Protein AF-A0ABD3AXU7-F1 (afdb_monomer_lite)

Structure (mmCIF, N/CA/C/O backbone):
data_AF-A0ABD3AXU7-F1
#
_entry.id   AF-A0ABD3AXU7-F1
#
loop_
_atom_site.group_PDB
_atom_site.id
_atom_site.type_symbol
_atom_site.label_atom_id
_atom_site.label_alt_id
_atom_site.label_comp_id
_atom_site.label_asym_id
_atom_site.label_entity_id
_atom_site.label_seq_id
_atom_site.pdbx_PDB_ins_code
_atom_site.Cartn_x
_atom_site.Cartn_y
_atom_site.Cartn_z
_atom_site.occupancy
_atom_site.B_iso_or_equiv
_atom_site.auth_seq_id
_atom_site.auth_comp_id
_atom_site.auth_asym_id
_atom_site.auth_atom_id
_atom_site.pdbx_PDB_model_num
ATOM 1 N N . MET A 1 1 ? -7.792 5.125 6.045 1.00 85.62 1 MET A N 1
ATOM 2 C CA . MET A 1 1 ? -6.463 5.739 6.282 1.00 85.62 1 MET A CA 1
ATOM 3 C C . MET A 1 1 ? -5.669 5.739 4.983 1.00 85.62 1 MET A C 1
ATOM 5 O O . MET A 1 1 ? -5.835 4.820 4.189 1.00 85.62 1 MET A O 1
ATOM 9 N N . TRP A 1 2 ? -4.845 6.761 4.742 1.00 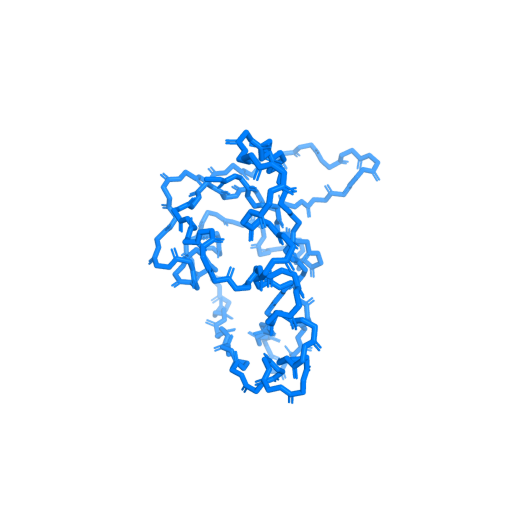89.06 2 TRP A N 1
ATOM 10 C CA . TRP A 1 2 ? -3.997 6.820 3.549 1.00 89.06 2 TRP A CA 1
ATOM 11 C C . TRP A 1 2 ? -2.648 6.151 3.810 1.00 89.06 2 TRP A C 1
ATOM 13 O O . TRP A 1 2 ? -1.992 6.433 4.811 1.00 89.06 2 TRP A O 1
ATOM 23 N N . VAL A 1 3 ? -2.237 5.282 2.890 1.00 89.31 3 VAL A N 1
ATOM 24 C CA . VAL A 1 3 ? -0.956 4.575 2.911 1.00 89.31 3 VAL A CA 1
ATOM 25 C C . VAL A 1 3 ? -0.228 4.857 1.606 1.00 89.31 3 VAL A C 1
ATOM 27 O O . VAL A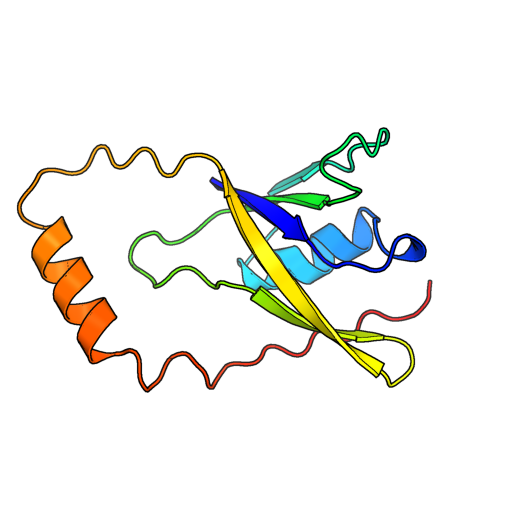 1 3 ? -0.746 4.613 0.518 1.00 89.31 3 VAL A O 1
ATOM 30 N N . GLN A 1 4 ? 0.984 5.377 1.708 1.00 90.88 4 GLN A N 1
ATOM 31 C CA . GLN A 1 4 ? 1.910 5.521 0.602 1.00 90.88 4 GLN A CA 1
ATOM 32 C C . GLN A 1 4 ? 2.785 4.270 0.500 1.00 90.88 4 GLN A C 1
ATOM 34 O O . GLN A 1 4 ? 3.330 3.797 1.498 1.00 90.88 4 GLN A O 1
ATOM 39 N N . ILE A 1 5 ? 2.958 3.773 -0.716 1.00 90.38 5 ILE A N 1
ATOM 40 C CA . ILE A 1 5 ? 3.740 2.587 -1.039 1.00 90.38 5 ILE A CA 1
ATOM 41 C C . ILE A 1 5 ? 5.005 3.019 -1.775 1.00 90.38 5 ILE A C 1
ATOM 43 O O . ILE A 1 5 ? 4.936 3.597 -2.865 1.00 90.38 5 ILE A O 1
ATOM 47 N N . TRP A 1 6 ? 6.150 2.708 -1.182 1.00 89.00 6 TRP A N 1
ATOM 48 C CA . TRP A 1 6 ? 7.465 3.193 -1.584 1.00 89.00 6 TRP A CA 1
ATOM 49 C C . TRP A 1 6 ? 8.393 2.069 -2.034 1.00 89.00 6 TRP A C 1
ATOM 51 O O . TRP A 1 6 ? 8.132 0.893 -1.802 1.00 89.00 6 TRP A O 1
ATOM 61 N N . ASN A 1 7 ? 9.499 2.445 -2.680 1.00 86.31 7 ASN A N 1
ATOM 62 C CA . ASN A 1 7 ? 10.512 1.513 -3.188 1.00 86.31 7 ASN A CA 1
ATOM 63 C C . ASN A 1 7 ? 9.994 0.525 -4.260 1.00 86.31 7 ASN A C 1
ATOM 65 O O . ASN A 1 7 ? 10.615 -0.500 -4.548 1.00 86.31 7 ASN A O 1
ATOM 69 N N . LEU A 1 8 ? 8.859 0.843 -4.891 1.00 82.06 8 LEU A N 1
ATOM 70 C CA . LEU A 1 8 ? 8.347 0.102 -6.037 1.00 82.06 8 LEU A CA 1
ATOM 71 C C . LEU A 1 8 ? 9.173 0.416 -7.294 1.00 82.06 8 LEU A C 1
ATOM 73 O O . LEU A 1 8 ? 9.479 1.583 -7.559 1.00 82.06 8 LEU A O 1
ATOM 77 N N . PRO A 1 9 ? 9.495 -0.593 -8.123 1.00 78.50 9 PRO A N 1
ATOM 78 C CA . PRO A 1 9 ? 10.023 -0.343 -9.454 1.00 78.50 9 PRO A CA 1
ATOM 79 C C . PRO A 1 9 ? 9.069 0.544 -10.264 1.00 78.50 9 PRO A C 1
ATOM 81 O O . PRO A 1 9 ? 7.862 0.323 -10.274 1.00 78.50 9 PRO A O 1
ATOM 84 N N . VAL A 1 10 ? 9.616 1.524 -10.987 1.00 78.44 10 VAL A N 1
ATOM 85 C CA . VAL A 1 10 ? 8.836 2.533 -11.732 1.00 78.44 10 VAL A CA 1
ATOM 86 C C . VAL A 1 10 ? 7.797 1.920 -12.675 1.00 78.44 10 VAL A C 1
ATOM 88 O O . VAL A 1 10 ? 6.679 2.415 -12.761 1.00 78.44 10 VAL A O 1
ATOM 91 N N . HIS A 1 11 ? 8.152 0.833 -13.360 1.00 77.25 11 HIS A N 1
ATOM 92 C CA . HIS A 1 11 ? 7.277 0.139 -14.307 1.00 77.25 11 HIS A CA 1
ATOM 93 C C . HIS A 1 11 ? 6.063 -0.531 -13.638 1.00 77.25 11 HIS A C 1
ATOM 95 O O . HIS A 1 11 ? 5.144 -0.953 -14.327 1.00 77.25 11 HIS A O 1
ATOM 101 N N . TRP A 1 12 ? 6.041 -0.626 -12.306 1.00 77.62 12 TRP A N 1
ATOM 102 C CA . TRP A 1 12 ? 4.976 -1.257 -11.521 1.00 77.62 12 TRP A CA 1
ATOM 103 C C . TRP A 1 12 ? 4.122 -0.276 -10.736 1.00 77.62 12 TRP A C 1
ATOM 105 O O . TRP A 1 12 ? 3.242 -0.683 -9.977 1.00 77.62 12 TRP A O 1
ATOM 115 N N . ILE A 1 13 ? 4.348 1.017 -10.936 1.00 84.31 13 ILE A N 1
ATOM 116 C CA . ILE A 1 13 ? 3.512 2.068 -10.375 1.00 84.31 13 ILE A CA 1
ATOM 117 C C . ILE A 1 13 ? 2.231 2.134 -11.211 1.00 84.31 13 ILE A C 1
ATOM 119 O O . ILE A 1 13 ? 2.084 2.951 -12.116 1.00 84.31 13 ILE A O 1
ATOM 123 N N . SER A 1 14 ? 1.323 1.203 -10.933 1.00 86.62 14 SER A N 1
ATOM 124 C CA . SER A 1 14 ? 0.071 1.007 -11.657 1.00 86.62 14 SER A CA 1
ATOM 125 C C . SER A 1 14 ? -1.089 0.804 -10.687 1.00 86.62 14 SER A C 1
ATOM 127 O O . SER A 1 14 ? -0.910 0.459 -9.513 1.00 86.62 14 SER A O 1
ATOM 129 N N . LYS A 1 15 ? -2.314 1.004 -11.185 1.00 88.69 15 LYS A N 1
ATOM 130 C CA . LYS A 1 15 ? -3.522 0.842 -10.368 1.00 88.69 15 LYS A CA 1
ATOM 131 C C . LYS A 1 15 ? -3.659 -0.610 -9.923 1.00 88.69 15 LYS A C 1
ATOM 133 O O . LYS A 1 15 ? -4.015 -0.871 -8.782 1.00 88.69 15 LYS A O 1
ATOM 138 N N . GLU A 1 16 ? -3.309 -1.543 -10.802 1.00 88.44 16 GLU A N 1
ATOM 139 C CA . GLU A 1 16 ? -3.340 -2.974 -10.527 1.00 88.44 16 GLU A CA 1
ATOM 140 C C . GLU A 1 16 ? -2.402 -3.366 -9.376 1.00 88.44 16 GLU A C 1
ATOM 142 O O . GLU A 1 16 ? -2.815 -4.090 -8.470 1.00 88.44 16 GLU A O 1
ATOM 147 N N . THR A 1 17 ? -1.172 -2.839 -9.352 1.00 86.75 17 THR A N 1
ATOM 148 C CA . THR A 1 17 ? -0.243 -3.054 -8.232 1.00 86.75 17 THR A CA 1
ATOM 149 C C . THR A 1 17 ? -0.813 -2.503 -6.927 1.00 86.75 17 THR A C 1
ATOM 151 O O . THR A 1 17 ? -0.758 -3.182 -5.903 1.00 86.75 17 THR A O 1
ATOM 154 N N . GLY A 1 18 ? -1.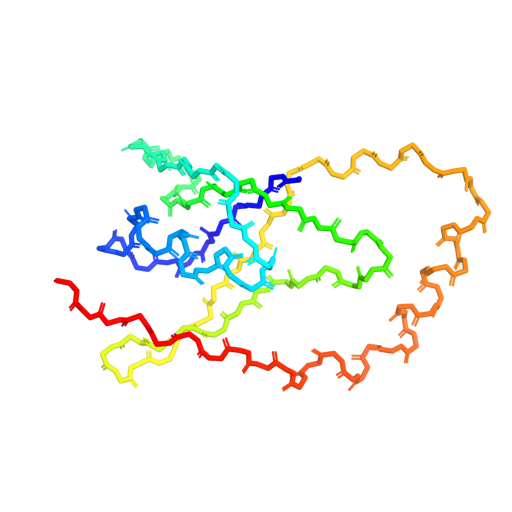426 -1.314 -6.965 1.00 89.06 18 GLY A N 1
ATOM 155 C CA . GLY A 1 18 ? -2.122 -0.737 -5.812 1.00 89.06 18 GLY A CA 1
ATOM 156 C C . GLY A 1 18 ? -3.263 -1.621 -5.295 1.00 89.06 18 GLY A C 1
ATOM 157 O O . GLY A 1 18 ? -3.385 -1.796 -4.087 1.00 89.06 18 GLY A O 1
ATOM 158 N N . ILE A 1 19 ? -4.050 -2.242 -6.184 1.00 90.00 19 ILE A N 1
ATOM 159 C CA . ILE A 1 19 ? -5.108 -3.198 -5.806 1.00 90.00 19 ILE A CA 1
ATOM 160 C C . ILE A 1 19 ? -4.492 -4.443 -5.159 1.00 90.00 19 ILE A C 1
ATOM 162 O O . ILE A 1 19 ? -4.955 -4.879 -4.108 1.00 90.00 19 ILE A O 1
ATOM 166 N N . LYS A 1 20 ? -3.440 -5.016 -5.762 1.00 89.44 20 LYS A N 1
ATOM 167 C CA . LYS A 1 20 ? -2.772 -6.226 -5.249 1.00 89.44 20 LYS A CA 1
ATOM 168 C C . LYS A 1 20 ? -2.181 -6.000 -3.858 1.00 89.44 20 LYS A C 1
ATOM 170 O O . LYS A 1 20 ? -2.397 -6.824 -2.978 1.00 89.44 20 LYS A O 1
ATOM 175 N N . ILE A 1 21 ? -1.487 -4.882 -3.653 1.00 87.12 21 ILE A N 1
ATOM 176 C CA . ILE A 1 21 ? -0.929 -4.508 -2.345 1.00 87.12 21 ILE A CA 1
ATOM 177 C C . ILE A 1 21 ? -2.047 -4.150 -1.361 1.00 87.12 21 ILE A C 1
ATOM 179 O O . ILE A 1 21 ? -1.987 -4.544 -0.202 1.00 87.12 21 ILE A O 1
ATOM 183 N N . GLY A 1 22 ? -3.106 -3.486 -1.827 1.00 87.50 22 GLY A N 1
ATOM 184 C CA . GLY A 1 22 ? -4.285 -3.150 -1.031 1.00 87.50 22 GLY A CA 1
ATOM 185 C C . GLY A 1 22 ? -4.965 -4.344 -0.367 1.00 87.50 22 GLY A C 1
ATOM 186 O O . GLY A 1 22 ? -5.496 -4.195 0.726 1.00 87.50 22 GLY A O 1
ATOM 187 N N . LYS A 1 23 ? -4.883 -5.541 -0.962 1.00 86.69 23 LYS A N 1
ATOM 188 C CA . LYS A 1 23 ? -5.400 -6.780 -0.356 1.00 86.69 23 LYS A CA 1
ATOM 189 C C . LYS A 1 23 ? -4.707 -7.163 0.956 1.00 86.69 23 LYS A C 1
ATOM 191 O O . LYS A 1 23 ? -5.304 -7.880 1.748 1.00 86.69 23 LYS A O 1
ATOM 196 N N . ILE A 1 24 ? -3.486 -6.679 1.216 1.00 84.25 24 ILE A N 1
ATOM 197 C CA . ILE A 1 24 ? -2.834 -6.839 2.531 1.00 84.25 24 ILE A CA 1
ATOM 198 C C . ILE A 1 24 ? -3.656 -6.142 3.623 1.00 84.25 24 ILE A C 1
ATOM 200 O O . ILE A 1 24 ? -3.711 -6.610 4.755 1.00 84.25 24 ILE A O 1
ATOM 204 N N . PHE A 1 25 ? -4.330 -5.050 3.269 1.00 82.19 25 PHE A N 1
ATOM 205 C CA . PHE A 1 25 ? -5.189 -4.266 4.149 1.00 82.19 25 PHE A CA 1
ATOM 206 C C . PHE A 1 25 ? -6.672 -4.622 3.958 1.00 82.19 25 PHE A C 1
ATOM 208 O O . PHE A 1 25 ? -7.533 -3.756 4.073 1.00 82.19 25 PHE A O 1
ATOM 215 N N . SER A 1 26 ? -6.977 -5.880 3.612 1.00 84.50 26 SER A N 1
ATOM 216 C CA . SER A 1 26 ? -8.297 -6.357 3.164 1.00 84.50 26 SER A CA 1
ATOM 217 C C . SER A 1 26 ? -8.709 -5.831 1.779 1.00 84.50 26 SER A C 1
ATOM 219 O O . SER A 1 26 ? -8.898 -6.621 0.852 1.00 84.50 26 SER A O 1
ATOM 221 N N . GLU A 1 27 ? -8.780 -4.509 1.587 1.00 86.06 27 GLU A N 1
ATOM 222 C CA . GLU A 1 27 ? -9.182 -3.887 0.320 1.00 86.06 27 GLU A CA 1
ATOM 223 C C . GLU A 1 27 ? -8.643 -2.452 0.162 1.00 86.06 27 GLU A C 1
ATOM 225 O O . GLU A 1 27 ? -8.679 -1.650 1.096 1.00 86.06 27 GLU A O 1
ATOM 230 N N . ALA A 1 28 ? -8.223 -2.082 -1.057 1.00 88.25 28 ALA A N 1
ATOM 231 C CA . ALA A 1 28 ? -7.986 -0.681 -1.417 1.00 88.25 28 ALA A CA 1
ATOM 232 C C . ALA A 1 28 ? -9.287 0.001 -1.866 1.00 88.25 28 ALA A C 1
ATOM 234 O O . ALA A 1 28 ? -9.828 -0.317 -2.923 1.00 88.25 28 ALA A O 1
ATOM 235 N N . LYS A 1 29 ? -9.736 1.003 -1.107 1.00 90.69 29 LYS A N 1
ATOM 236 C CA . LYS A 1 29 ? -10.907 1.835 -1.421 1.00 90.69 29 LYS A CA 1
ATOM 237 C C . LYS A 1 29 ? -10.628 2.841 -2.530 1.00 90.69 29 LYS A C 1
ATOM 239 O O . LYS A 1 29 ? -11.456 3.054 -3.405 1.00 90.69 29 LYS A O 1
ATOM 244 N N . ASN A 1 30 ? -9.461 3.478 -2.488 1.00 91.12 30 ASN A N 1
ATOM 245 C CA . ASN A 1 30 ? -9.035 4.449 -3.494 1.00 91.12 30 ASN A CA 1
ATOM 246 C C . ASN A 1 30 ? -7.554 4.277 -3.799 1.00 91.12 30 ASN A C 1
ATOM 248 O O . ASN A 1 30 ? -6.781 3.914 -2.917 1.00 91.12 30 ASN A O 1
ATOM 252 N N . ILE A 1 31 ? -7.157 4.554 -5.041 1.00 91.38 31 ILE A N 1
ATOM 253 C CA . ILE A 1 31 ? -5.772 4.423 -5.498 1.00 91.38 31 ILE A CA 1
ATOM 254 C C . ILE A 1 31 ? -5.412 5.665 -6.304 1.00 91.38 31 ILE A C 1
ATOM 256 O O . ILE A 1 31 ? -6.089 5.991 -7.277 1.00 91.38 31 ILE A O 1
ATOM 260 N N . ILE A 1 32 ? -4.335 6.335 -5.903 1.00 90.06 32 ILE A N 1
ATOM 261 C CA . ILE A 1 32 ? -3.791 7.524 -6.553 1.00 90.06 32 ILE A CA 1
ATOM 262 C C . ILE A 1 32 ? -2.362 7.214 -6.990 1.00 90.06 32 ILE A C 1
ATOM 264 O O . ILE A 1 32 ? -1.521 6.804 -6.188 1.00 90.06 32 ILE A O 1
ATOM 268 N N . ILE A 1 33 ? -2.093 7.443 -8.273 1.00 87.88 33 ILE A N 1
ATOM 269 C CA . ILE A 1 33 ? -0.757 7.360 -8.856 1.00 87.88 33 ILE A CA 1
ATOM 270 C C . ILE A 1 33 ? -0.322 8.787 -9.182 1.00 87.88 33 ILE A C 1
ATOM 272 O O . ILE A 1 33 ? -0.777 9.338 -10.187 1.00 87.88 33 ILE A O 1
ATOM 276 N N . PRO A 1 34 ? 0.501 9.429 -8.338 1.00 79.44 34 PRO A N 1
ATOM 277 C CA . PRO A 1 34 ? 1.067 10.727 -8.662 1.00 79.44 34 PRO A CA 1
ATOM 278 C C . PRO A 1 34 ? 1.901 10.625 -9.947 1.00 79.44 34 PRO A C 1
ATOM 280 O O . PRO A 1 34 ? 2.935 9.962 -9.995 1.00 79.44 34 PRO A O 1
ATOM 283 N N . LEU A 1 35 ? 1.432 11.296 -11.003 1.00 68.06 35 LEU A N 1
ATOM 284 C CA . LEU A 1 35 ? 2.077 11.335 -12.323 1.00 68.06 35 LEU A CA 1
ATOM 285 C C . LEU A 1 35 ? 3.382 12.151 -12.319 1.00 68.06 35 LEU A C 1
ATOM 287 O O . LEU A 1 35 ? 4.228 11.979 -13.192 1.00 68.06 35 LEU A O 1
ATOM 291 N N . ILE A 1 36 ? 3.557 13.024 -11.323 1.00 64.00 36 ILE A N 1
ATOM 292 C CA . ILE A 1 36 ? 4.714 13.907 -11.178 1.00 64.00 36 ILE A CA 1
ATOM 293 C C . ILE A 1 36 ? 5.551 13.395 -10.005 1.00 64.00 36 ILE A C 1
ATOM 295 O O . ILE A 1 36 ? 5.224 13.616 -8.841 1.00 64.00 36 ILE A O 1
ATOM 299 N N . GLY A 1 37 ? 6.640 12.693 -10.316 1.00 56.41 37 GLY A N 1
ATOM 300 C CA . GLY A 1 37 ? 7.659 12.345 -9.329 1.00 56.41 37 GLY A CA 1
ATOM 301 C C . GLY A 1 37 ? 8.489 13.581 -8.997 1.00 56.41 37 GLY A C 1
ATOM 302 O O . GLY A 1 37 ? 9.471 13.852 -9.680 1.00 56.41 37 GLY A O 1
ATOM 303 N N . GLY A 1 38 ? 8.073 14.351 -7.991 1.00 58.75 38 GLY A N 1
ATOM 304 C CA . GLY A 1 38 ? 8.879 15.444 -7.437 1.00 58.75 38 GLY A CA 1
ATOM 305 C C . GLY A 1 38 ? 10.118 14.932 -6.682 1.00 58.75 38 GLY A C 1
ATOM 306 O O . GLY A 1 38 ? 10.502 13.769 -6.805 1.00 58.75 38 GLY A O 1
ATOM 307 N N . LYS A 1 39 ? 10.722 15.778 -5.831 1.00 56.53 39 LYS A N 1
ATOM 308 C CA . LYS A 1 39 ? 11.849 15.406 -4.937 1.00 56.53 39 LYS A CA 1
ATOM 309 C C . LYS A 1 39 ? 11.575 14.170 -4.067 1.00 56.53 39 LYS A C 1
ATOM 311 O O . LYS A 1 39 ? 12.510 13.511 -3.630 1.00 56.53 39 LYS A O 1
ATOM 316 N N . GLU A 1 40 ? 10.304 13.865 -3.840 1.00 56.62 40 GLU A N 1
ATOM 317 C CA . GLU A 1 40 ? 9.833 12.731 -3.055 1.00 56.62 40 GLU A CA 1
ATOM 318 C C . GLU A 1 40 ? 9.682 11.436 -3.877 1.00 56.62 40 GLU A C 1
ATOM 320 O O . GLU A 1 40 ? 9.265 10.434 -3.339 1.00 56.62 40 GLU A O 1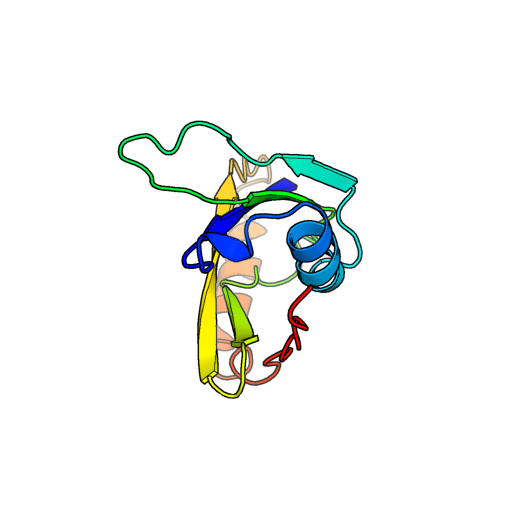
ATOM 325 N N . GLY A 1 41 ? 10.043 11.372 -5.161 1.00 65.06 41 GLY A N 1
ATOM 326 C CA . GLY A 1 41 ? 10.003 10.113 -5.921 1.00 65.06 41 GLY A CA 1
ATOM 327 C C . GLY A 1 41 ? 8.592 9.608 -6.271 1.00 65.06 41 GLY A C 1
ATOM 328 O O . GLY A 1 41 ? 7.571 10.191 -5.908 1.00 65.06 41 GLY A O 1
ATOM 329 N N . ARG A 1 42 ? 8.527 8.532 -7.067 1.00 77.75 42 ARG A N 1
ATOM 330 C CA . ARG A 1 42 ? 7.262 7.961 -7.561 1.00 77.75 42 ARG A CA 1
ATOM 331 C C . ARG A 1 42 ? 6.766 6.903 -6.567 1.00 77.75 42 ARG A C 1
ATOM 333 O O . ARG A 1 42 ? 7.413 5.873 -6.405 1.00 77.75 42 ARG A O 1
ATOM 340 N N . HIS A 1 43 ? 5.637 7.157 -5.915 1.00 86.69 43 HIS A N 1
ATOM 341 C CA . HIS A 1 43 ? 4.975 6.239 -4.980 1.00 86.69 43 HIS A CA 1
ATOM 342 C C . HIS A 1 43 ? 3.529 5.985 -5.427 1.00 86.69 43 HIS A C 1
ATOM 344 O O . HIS A 1 43 ? 3.008 6.717 -6.262 1.00 86.69 43 HIS A O 1
ATOM 350 N N . ILE A 1 44 ? 2.868 4.964 -4.880 1.00 89.81 44 ILE A N 1
ATOM 351 C CA . ILE A 1 44 ? 1.410 4.785 -5.019 1.00 89.81 44 ILE A CA 1
ATOM 352 C C . ILE A 1 44 ? 0.770 5.197 -3.696 1.00 89.81 44 ILE A C 1
ATOM 354 O O . ILE A 1 44 ? 1.263 4.794 -2.647 1.00 89.81 44 ILE A O 1
ATOM 358 N N . LYS A 1 45 ? -0.330 5.952 -3.713 1.00 91.25 45 LYS A N 1
ATOM 359 C CA . LYS A 1 45 ? -1.146 6.174 -2.510 1.00 91.25 45 LYS A CA 1
ATOM 360 C C . LYS A 1 45 ? -2.392 5.311 -2.588 1.00 91.25 45 LYS A C 1
ATOM 362 O O . LYS A 1 45 ? -3.113 5.365 -3.583 1.00 91.25 45 LYS A O 1
ATOM 367 N N . ILE A 1 46 ? -2.661 4.548 -1.541 1.00 92.19 46 ILE A N 1
ATOM 368 C CA . ILE A 1 46 ? -3.893 3.782 -1.393 1.00 92.19 46 ILE A CA 1
ATOM 369 C C . ILE A 1 46 ? -4.654 4.264 -0.161 1.00 92.19 46 ILE A C 1
ATOM 371 O O . ILE A 1 46 ? -4.060 4.569 0.870 1.00 92.19 46 ILE A O 1
ATOM 375 N N . SER A 1 47 ? -5.972 4.360 -0.274 1.00 91.00 47 SER A N 1
ATOM 376 C CA . SER A 1 47 ? -6.859 4.509 0.876 1.00 91.00 47 SER A CA 1
ATOM 377 C C . SER A 1 47 ? -7.375 3.132 1.241 1.00 91.00 47 SER A C 1
ATOM 379 O O . SER A 1 47 ? -7.921 2.440 0.381 1.00 91.00 47 SER A O 1
ATOM 381 N N . VAL A 1 48 ? -7.174 2.738 2.489 1.00 87.94 48 VAL A N 1
ATOM 382 C CA . VAL A 1 48 ? -7.525 1.416 3.013 1.00 87.94 48 VAL A CA 1
ATOM 383 C C . VAL A 1 48 ? -8.246 1.558 4.346 1.00 87.94 48 VAL A C 1
ATOM 385 O O . VAL A 1 48 ? -8.025 2.531 5.082 1.00 87.94 48 VAL A O 1
ATOM 388 N N . ASP A 1 49 ? -9.085 0.579 4.661 1.00 84.19 49 ASP A N 1
ATOM 389 C CA . ASP A 1 49 ? -9.591 0.404 6.017 1.00 84.19 49 ASP A CA 1
ATOM 390 C C . ASP A 1 49 ? -8.498 -0.283 6.833 1.00 84.19 49 ASP A C 1
ATOM 392 O O . ASP A 1 49 ? -7.974 -1.324 6.444 1.00 84.19 49 ASP A O 1
ATOM 396 N N . VAL A 1 50 ? -8.095 0.342 7.935 1.00 74.81 50 VAL A N 1
ATOM 397 C CA . VAL A 1 50 ? -7.049 -0.195 8.807 1.00 74.81 50 VAL A CA 1
ATOM 398 C C . VAL A 1 50 ? -7.630 -0.326 10.193 1.00 74.81 50 VAL A C 1
ATOM 400 O O . VAL A 1 50 ? -8.147 0.645 10.747 1.00 74.81 50 VAL A O 1
ATOM 403 N N . ASP A 1 51 ? -7.525 -1.526 10.744 1.00 74.56 51 ASP A N 1
ATOM 404 C CA . ASP A 1 51 ? -7.832 -1.775 12.138 1.00 74.56 51 ASP A CA 1
ATOM 405 C C . ASP A 1 51 ? -6.732 -1.155 13.006 1.00 74.56 51 ASP A C 1
ATOM 407 O O . ASP A 1 51 ? -5.614 -1.663 13.091 1.00 74.56 51 ASP A O 1
ATOM 411 N N . VAL A 1 52 ? -7.047 -0.021 13.631 1.00 71.25 52 VAL A N 1
ATOM 412 C CA . VAL A 1 52 ? -6.119 0.710 14.502 1.00 71.25 52 VAL A CA 1
ATOM 413 C C . VAL A 1 52 ? -5.819 -0.030 15.802 1.00 71.25 52 VAL A C 1
ATOM 415 O O . VAL A 1 52 ? -4.940 0.404 16.533 1.00 71.25 52 VAL A O 1
ATOM 418 N N . THR A 1 53 ? -6.522 -1.127 16.106 1.00 72.12 53 THR A N 1
ATOM 419 C CA . THR A 1 53 ? -6.209 -1.985 17.258 1.00 72.12 53 THR A CA 1
ATOM 420 C C . THR A 1 53 ? -5.041 -2.933 16.974 1.00 72.12 53 THR A C 1
ATOM 422 O O . THR A 1 53 ? -4.438 -3.471 17.906 1.00 72.12 53 THR A O 1
ATOM 425 N N . GLN A 1 54 ? -4.683 -3.102 15.697 1.00 68.19 54 GLN A N 1
ATOM 426 C CA . GLN A 1 54 ? -3.603 -3.968 15.244 1.00 68.19 54 GLN A CA 1
ATOM 427 C C . GLN A 1 54 ? -2.328 -3.172 14.935 1.00 68.19 54 GLN A C 1
ATOM 429 O O . GLN A 1 54 ? -2.384 -2.004 14.541 1.00 68.19 54 GLN A O 1
ATOM 434 N N . PRO A 1 55 ? -1.145 -3.791 15.098 1.00 71.19 55 PRO A N 1
ATOM 435 C CA . PRO A 1 55 ? 0.114 -3.155 14.741 1.00 71.19 55 PRO A CA 1
ATOM 436 C C . PRO A 1 55 ? 0.151 -2.834 13.242 1.00 71.19 55 PRO A C 1
ATOM 438 O O . PRO A 1 55 ? -0.103 -3.689 12.394 1.00 71.19 55 PRO A O 1
ATOM 441 N N . PHE A 1 56 ? 0.518 -1.597 12.910 1.00 79.62 56 PHE A N 1
ATOM 442 C CA . PHE A 1 56 ? 0.630 -1.169 11.521 1.00 79.62 56 PHE A CA 1
ATOM 443 C C . PHE A 1 56 ? 1.766 -1.895 10.801 1.00 79.62 56 PHE A C 1
ATOM 445 O O . PHE A 1 56 ? 2.928 -1.863 11.219 1.00 79.62 56 PHE A O 1
ATOM 452 N N . ILE A 1 57 ? 1.430 -2.500 9.666 1.00 82.56 57 ILE A N 1
ATOM 453 C CA . ILE A 1 57 ? 2.387 -3.175 8.794 1.00 82.56 57 ILE A CA 1
ATOM 454 C C . ILE A 1 57 ? 3.334 -2.119 8.217 1.00 82.56 57 ILE A C 1
ATOM 456 O O . ILE A 1 57 ? 2.890 -1.138 7.622 1.00 82.56 57 ILE A O 1
ATOM 460 N N . ARG A 1 58 ? 4.645 -2.295 8.393 1.00 86.69 58 ARG A N 1
ATOM 461 C CA . ARG A 1 58 ? 5.654 -1.313 7.944 1.00 86.69 58 ARG A CA 1
ATOM 462 C C . ARG A 1 58 ? 6.045 -1.467 6.480 1.00 86.69 58 ARG A C 1
ATOM 464 O O . ARG A 1 58 ? 6.599 -0.547 5.889 1.00 86.69 58 ARG A O 1
ATOM 471 N N . GLY A 1 59 ? 5.766 -2.623 5.903 1.00 86.44 59 GLY A N 1
ATOM 472 C CA . GLY A 1 59 ? 6.098 -2.928 4.529 1.00 86.44 59 GLY A CA 1
ATOM 473 C C . GLY A 1 59 ? 5.816 -4.382 4.207 1.00 86.44 59 GLY A C 1
ATOM 474 O O . GLY A 1 59 ? 5.373 -5.153 5.060 1.00 86.44 59 GLY A O 1
ATOM 475 N N . THR A 1 60 ? 6.061 -4.743 2.958 1.00 86.25 60 THR A N 1
ATOM 476 C CA . THR A 1 60 ? 5.915 -6.112 2.485 1.00 86.25 60 THR A CA 1
ATOM 477 C C . THR A 1 60 ? 7.021 -6.473 1.513 1.00 86.25 60 THR A C 1
ATOM 479 O O . THR A 1 60 ? 7.665 -5.621 0.900 1.00 86.25 60 THR A O 1
ATOM 482 N N . THR A 1 61 ? 7.204 -7.768 1.331 1.00 84.56 61 THR A N 1
ATOM 483 C CA . THR A 1 61 ? 8.105 -8.316 0.339 1.00 84.56 61 THR A CA 1
ATOM 484 C C . THR A 1 61 ? 7.337 -8.612 -0.946 1.00 84.56 61 THR A C 1
ATOM 486 O O . THR A 1 61 ? 6.393 -9.401 -0.962 1.00 84.56 61 THR A O 1
ATOM 489 N N . VAL A 1 62 ? 7.769 -8.014 -2.053 1.00 81.50 62 VAL A N 1
ATOM 490 C CA . VAL A 1 62 ? 7.244 -8.303 -3.390 1.00 81.50 62 VAL A CA 1
ATOM 491 C C . VAL A 1 62 ? 8.261 -9.108 -4.185 1.00 81.50 62 VAL A C 1
ATOM 493 O O . VAL A 1 62 ? 9.462 -8.837 -4.134 1.00 81.50 62 VAL A O 1
ATOM 496 N N . LYS A 1 63 ? 7.792 -10.104 -4.936 1.00 80.81 63 LYS A N 1
ATOM 497 C CA . LYS A 1 63 ? 8.636 -10.871 -5.858 1.00 80.81 63 LYS A CA 1
ATOM 498 C C . LYS A 1 63 ? 8.390 -10.396 -7.286 1.00 80.81 63 LYS A C 1
ATOM 500 O O . LYS A 1 63 ? 7.250 -10.348 -7.739 1.00 80.81 63 LYS A O 1
ATOM 505 N N . VAL A 1 64 ? 9.475 -10.037 -7.969 1.00 71.12 64 VAL A N 1
ATOM 506 C CA . VAL A 1 64 ? 9.510 -9.388 -9.285 1.00 71.12 64 VAL A CA 1
ATOM 507 C C . VAL A 1 64 ? 10.514 -10.101 -10.168 1.00 71.12 64 VAL A C 1
ATOM 509 O O . VAL A 1 64 ? 11.708 -10.023 -9.905 1.00 71.12 64 VAL A O 1
ATOM 512 N N . ASN A 1 65 ? 10.067 -10.790 -11.220 1.00 76.12 65 ASN A N 1
ATOM 513 C CA . ASN A 1 65 ? 10.966 -11.487 -12.155 1.00 76.12 65 ASN A CA 1
ATOM 514 C C . ASN A 1 65 ? 12.007 -12.378 -11.439 1.00 76.12 65 ASN A C 1
ATOM 516 O O . ASN A 1 65 ? 13.185 -12.381 -11.779 1.00 76.12 65 ASN A O 1
ATOM 520 N N . GLY A 1 66 ? 11.590 -13.079 -10.378 1.00 79.38 66 GLY A N 1
ATOM 521 C CA . GLY A 1 66 ? 12.483 -13.901 -9.551 1.00 79.38 66 GLY A CA 1
ATOM 522 C C . GLY A 1 66 ? 13.289 -13.139 -8.491 1.00 79.38 66 GLY A C 1
ATOM 523 O O . GLY A 1 66 ? 13.824 -13.772 -7.587 1.00 79.38 66 GLY A O 1
ATOM 524 N N . VAL A 1 67 ? 13.315 -11.806 -8.539 1.00 78.38 67 VAL A N 1
ATOM 525 C CA . VAL A 1 67 ? 13.987 -10.934 -7.570 1.00 78.38 67 VAL A CA 1
ATOM 526 C C . VAL A 1 67 ? 13.015 -10.490 -6.488 1.00 78.38 67 VAL A C 1
ATOM 528 O O . VAL A 1 67 ? 11.950 -9.941 -6.755 1.00 78.38 67 VAL A O 1
ATOM 531 N N . THR A 1 68 ? 13.412 -10.681 -5.243 1.00 81.12 68 THR A N 1
ATOM 532 C CA . THR A 1 68 ? 12.640 -10.264 -4.078 1.00 81.12 68 THR A CA 1
ATOM 533 C C . THR A 1 68 ? 13.029 -8.841 -3.671 1.00 81.12 68 THR A C 1
ATOM 535 O O . THR A 1 68 ? 14.213 -8.548 -3.518 1.00 81.12 68 THR A O 1
ATOM 538 N N . LYS A 1 69 ? 12.051 -7.947 -3.495 1.00 83.69 69 LYS A N 1
ATOM 539 C CA . LYS A 1 69 ? 12.262 -6.561 -3.052 1.00 83.69 69 LYS A CA 1
ATOM 540 C C . LYS A 1 69 ? 11.361 -6.208 -1.877 1.00 83.69 69 LYS A C 1
ATOM 542 O O . LYS A 1 69 ? 10.208 -6.625 -1.825 1.00 83.69 69 LYS A O 1
ATOM 547 N N . TRP A 1 70 ? 11.892 -5.418 -0.952 1.00 86.25 70 TRP A N 1
ATOM 548 C CA . TRP A 1 70 ? 11.118 -4.834 0.137 1.00 86.25 70 TRP A CA 1
ATOM 549 C C . TRP A 1 70 ? 10.429 -3.549 -0.325 1.00 86.25 70 TRP A C 1
ATOM 551 O O . TRP A 1 70 ? 11.043 -2.716 -0.992 1.00 86.25 70 TRP A O 1
ATOM 561 N N . VAL A 1 71 ? 9.160 -3.408 0.032 1.00 86.81 71 VAL A N 1
ATOM 562 C CA . VAL A 1 71 ? 8.303 -2.265 -0.268 1.00 86.81 71 VAL A CA 1
ATOM 563 C C . VAL A 1 71 ? 7.858 -1.656 1.050 1.00 86.81 71 VAL A C 1
ATOM 565 O O . VAL A 1 71 ? 7.266 -2.349 1.875 1.00 86.81 71 VAL A O 1
ATOM 568 N N . ASP A 1 72 ? 8.117 -0.366 1.236 1.00 88.62 72 ASP A N 1
ATOM 569 C CA . ASP A 1 72 ? 7.799 0.338 2.477 1.00 88.62 72 ASP A CA 1
ATOM 570 C C . ASP A 1 72 ? 6.391 0.936 2.442 1.00 88.62 72 ASP A C 1
ATOM 572 O O . ASP A 1 72 ? 5.962 1.514 1.437 1.00 88.62 72 ASP A O 1
ATOM 576 N N . PHE A 1 73 ? 5.693 0.850 3.571 1.00 88.88 73 PHE A N 1
ATOM 577 C CA . PHE A 1 73 ? 4.399 1.484 3.796 1.00 88.88 73 PHE A CA 1
ATOM 578 C C . PHE A 1 73 ? 4.570 2.693 4.714 1.00 88.88 73 PHE A C 1
ATOM 580 O O . PHE A 1 73 ? 5.064 2.577 5.836 1.00 88.88 73 PHE A O 1
ATOM 587 N N . ARG A 1 74 ? 4.145 3.869 4.245 1.00 88.56 74 ARG A N 1
ATOM 588 C CA . ARG A 1 74 ? 4.143 5.114 5.026 1.00 88.56 74 ARG A CA 1
ATOM 589 C C . ARG A 1 74 ? 2.720 5.626 5.174 1.00 88.5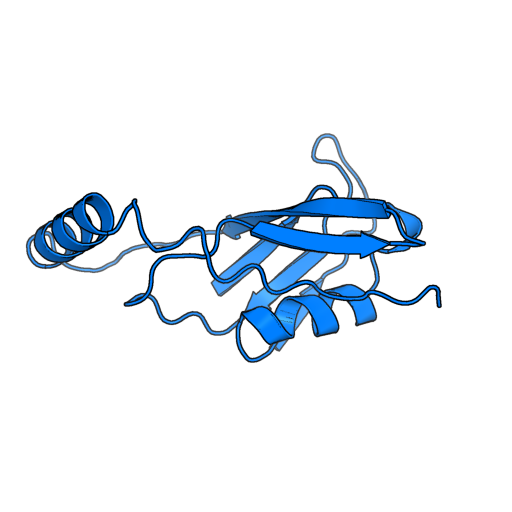6 74 ARG A C 1
ATOM 591 O O . ARG A 1 74 ? 2.043 5.856 4.180 1.00 88.56 74 ARG A O 1
ATOM 598 N N . TYR A 1 75 ? 2.263 5.802 6.404 1.00 86.62 75 TYR A N 1
ATOM 599 C CA . TYR A 1 75 ? 0.892 6.213 6.701 1.00 86.62 75 TYR A CA 1
ATOM 600 C C . TYR A 1 75 ? 0.797 7.740 6.751 1.00 86.62 75 TYR A C 1
ATOM 602 O O . TYR A 1 75 ? 1.636 8.388 7.374 1.00 86.62 75 TYR A O 1
ATOM 610 N N . GLU A 1 76 ? -0.224 8.321 6.120 1.00 81.94 76 GLU A N 1
ATOM 611 C CA . GLU A 1 76 ? -0.515 9.752 6.244 1.00 81.94 76 GLU A CA 1
ATOM 612 C C . GLU A 1 76 ? -1.579 9.984 7.320 1.00 81.94 76 GLU A C 1
ATOM 614 O O . GLU A 1 76 ? -2.676 9.429 7.246 1.00 81.94 76 GLU A O 1
ATOM 619 N N . ASN A 1 77 ? -1.247 10.846 8.288 1.00 64.81 77 ASN A N 1
ATOM 620 C CA . ASN A 1 77 ? -2.129 11.360 9.338 1.00 64.81 77 ASN A CA 1
ATOM 621 C C . ASN A 1 77 ? -2.903 10.286 10.123 1.00 64.81 77 ASN A C 1
ATOM 623 O O . ASN A 1 77 ? -4.119 10.157 9.991 1.00 64.81 77 ASN A O 1
ATOM 627 N N . ALA A 1 78 ? -2.226 9.600 11.046 1.00 54.56 78 ALA A N 1
ATOM 628 C CA . ALA A 1 78 ? -2.903 9.036 12.211 1.00 54.56 78 ALA A CA 1
ATOM 629 C C . ALA A 1 78 ? -3.138 10.171 13.229 1.00 54.56 78 ALA A C 1
ATOM 631 O O . ALA A 1 78 ? -2.383 10.318 14.185 1.00 54.56 78 ALA A O 1
ATOM 632 N N . GLN A 1 79 ? -4.128 11.044 13.003 1.00 40.94 79 GLN A N 1
ATOM 633 C CA . GLN A 1 79 ? -4.578 11.947 14.068 1.00 40.94 79 GLN A CA 1
ATOM 634 C C . GLN A 1 79 ? -5.294 11.097 15.120 1.00 40.94 79 GLN A C 1
ATOM 636 O O . GLN A 1 79 ? -6.475 10.790 14.997 1.00 40.94 79 GLN A O 1
ATOM 641 N N . THR A 1 80 ? -4.556 10.661 16.137 1.00 43.03 80 THR A N 1
ATOM 642 C CA . THR A 1 80 ? -5.106 9.967 17.299 1.00 43.03 80 THR A CA 1
ATOM 643 C C . THR A 1 80 ? -5.830 10.974 18.189 1.00 43.03 80 THR A C 1
ATOM 645 O O . THR A 1 80 ? -5.254 11.509 19.134 1.00 43.03 80 THR A O 1
ATOM 648 N N . SER A 1 81 ? -7.105 11.242 17.923 1.00 37.81 81 SER A N 1
ATOM 649 C CA . SER A 1 81 ? -8.026 11.706 18.963 1.00 37.81 81 SER A CA 1
ATOM 650 C C . SER A 1 81 ? -8.453 10.496 19.800 1.00 37.81 81 SER A C 1
ATOM 652 O O . SER A 1 81 ? -9.557 9.978 19.667 1.00 37.81 81 SER A O 1
ATOM 654 N N . THR A 1 82 ? -7.554 9.982 20.644 1.00 40.03 82 THR A N 1
ATOM 655 C CA . THR A 1 82 ? -7.907 8.966 21.649 1.00 40.03 82 THR A CA 1
ATOM 656 C C . THR A 1 82 ? -7.109 9.198 22.927 1.00 40.03 82 THR A C 1
ATOM 658 O O . THR A 1 82 ? -5.891 9.365 22.925 1.00 40.03 82 THR A O 1
ATOM 661 N N . THR A 1 83 ? -7.867 9.308 24.007 1.00 41.91 83 THR A N 1
ATOM 662 C CA . THR A 1 83 ? -7.556 9.886 25.310 1.00 41.91 83 THR A CA 1
ATOM 663 C C . THR A 1 83 ? -6.394 9.180 26.024 1.00 41.91 83 THR A C 1
ATOM 665 O O . THR A 1 83 ? -6.252 7.962 25.987 1.00 41.91 83 THR A O 1
ATOM 668 N N . SER A 1 84 ? -5.574 9.984 26.706 1.00 47.62 84 SER A N 1
ATOM 669 C CA . SER A 1 84 ? -4.199 9.752 27.191 1.00 47.62 84 SER A CA 1
ATOM 670 C C . SER A 1 84 ? -3.889 8.523 28.079 1.00 47.62 84 SER A C 1
ATOM 672 O O . SER A 1 84 ? -2.756 8.415 28.546 1.00 47.62 84 SER A O 1
ATOM 674 N N . VAL A 1 85 ? -4.818 7.602 28.341 1.00 50.28 85 VAL A N 1
ATOM 675 C CA . VAL A 1 85 ? -4.599 6.474 29.277 1.00 50.28 85 VAL A CA 1
ATOM 676 C C . VAL A 1 85 ? -4.738 5.087 28.641 1.00 50.28 85 VAL A C 1
ATOM 678 O O . VAL A 1 85 ? -4.020 4.175 29.042 1.00 50.28 85 VAL A O 1
ATOM 681 N N . GLU A 1 86 ? -5.549 4.919 27.593 1.00 50.41 86 GLU A N 1
ATOM 682 C CA . GLU A 1 86 ? -5.658 3.632 26.878 1.00 50.41 86 GLU A CA 1
ATOM 683 C C . GLU A 1 86 ? -4.487 3.411 25.903 1.00 50.41 86 GLU A C 1
ATOM 685 O O . GLU A 1 86 ? -3.993 2.291 25.743 1.00 50.41 86 GLU A O 1
ATOM 690 N N . SER A 1 87 ? -3.949 4.494 25.334 1.00 44.50 87 SER A N 1
ATOM 691 C CA . SER A 1 87 ? -2.805 4.468 24.414 1.00 44.50 87 SER A CA 1
ATOM 692 C C . SER A 1 87 ? -1.533 3.889 25.047 1.00 44.50 87 SER A C 1
ATOM 694 O O . SER A 1 87 ? -0.757 3.218 24.372 1.00 44.50 87 SER A O 1
ATOM 696 N N . LEU A 1 88 ? -1.314 4.084 26.352 1.00 48.00 88 LEU A N 1
ATOM 697 C CA . LEU A 1 88 ? -0.126 3.563 27.042 1.00 48.00 88 LEU A CA 1
ATOM 698 C C . LEU A 1 88 ? -0.188 2.043 27.247 1.00 48.00 88 LEU A C 1
ATOM 700 O O . LEU A 1 88 ? 0.836 1.370 27.113 1.00 48.00 88 LEU A O 1
ATOM 704 N N . ALA A 1 89 ? -1.381 1.492 27.496 1.00 49.94 89 ALA A N 1
ATOM 705 C CA . ALA A 1 89 ? -1.602 0.046 27.575 1.00 49.94 89 ALA A CA 1
ATOM 706 C C . ALA A 1 89 ? -1.447 -0.632 26.200 1.00 49.94 89 ALA A C 1
ATOM 708 O O . ALA A 1 89 ? -0.959 -1.760 26.101 1.00 49.94 89 ALA A O 1
ATOM 709 N N . MET A 1 90 ? -1.818 0.071 25.125 1.00 48.03 90 MET A N 1
ATOM 710 C CA . MET A 1 90 ? -1.600 -0.385 23.753 1.00 48.03 90 MET A CA 1
ATOM 711 C C . MET A 1 90 ? -0.108 -0.374 23.381 1.00 48.03 90 MET A C 1
ATOM 713 O O . MET A 1 90 ? 0.411 -1.361 22.860 1.00 48.03 90 MET A O 1
ATOM 717 N N . LEU A 1 91 ? 0.614 0.698 23.721 1.00 46.88 91 LEU A N 1
ATOM 718 C CA . LEU A 1 91 ? 2.050 0.831 23.455 1.00 46.88 91 LEU A CA 1
ATOM 719 C C . LEU A 1 91 ? 2.888 -0.210 24.209 1.00 46.88 91 LEU A C 1
ATOM 721 O O . LEU A 1 91 ? 3.823 -0.773 23.638 1.00 46.88 91 LEU A O 1
ATOM 725 N N . THR A 1 92 ? 2.539 -0.534 25.456 1.00 49.06 92 THR A N 1
ATOM 726 C CA . THR A 1 92 ? 3.238 -1.586 26.218 1.00 49.06 92 THR A CA 1
ATOM 727 C C . THR A 1 92 ? 2.997 -2.981 25.637 1.00 49.06 92 THR A C 1
ATOM 729 O O . THR A 1 92 ? 3.949 -3.748 25.522 1.00 49.06 92 THR A O 1
ATOM 732 N N . LYS A 1 93 ? 1.783 -3.302 25.161 1.00 48.72 93 LYS A N 1
ATOM 733 C CA . LYS A 1 93 ? 1.511 -4.577 24.460 1.00 48.72 93 LYS A CA 1
ATOM 734 C C . LYS A 1 93 ? 2.252 -4.702 23.122 1.00 48.72 93 LYS A C 1
ATOM 736 O O . LYS A 1 93 ? 2.757 -5.781 22.806 1.00 48.72 93 LYS A O 1
ATOM 741 N N . IL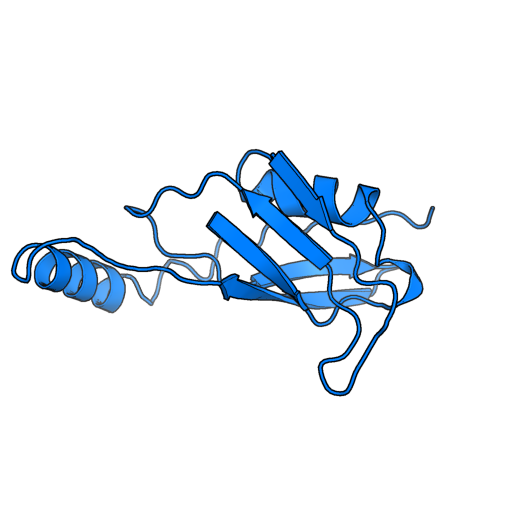E A 1 94 ? 2.345 -3.611 22.356 1.00 47.91 94 ILE A N 1
ATOM 742 C CA . ILE A 1 94 ? 3.091 -3.570 21.086 1.00 47.91 94 ILE A CA 1
ATOM 743 C C . ILE A 1 94 ? 4.592 -3.766 21.336 1.00 47.91 94 ILE A C 1
ATOM 745 O O . ILE A 1 94 ? 5.231 -4.520 20.610 1.00 47.91 94 ILE A O 1
ATOM 749 N N . THR A 1 95 ? 5.147 -3.150 22.386 1.00 45.62 95 THR A N 1
ATOM 750 C CA . THR A 1 95 ? 6.591 -3.215 22.675 1.00 45.62 95 THR A CA 1
ATOM 751 C C . THR A 1 95 ? 7.034 -4.623 23.095 1.00 45.62 95 THR A C 1
ATOM 753 O O . THR A 1 95 ? 8.085 -5.088 22.658 1.00 45.62 95 THR A O 1
ATOM 756 N N . THR A 1 96 ? 6.218 -5.358 23.856 1.00 41.97 96 THR A N 1
ATOM 757 C CA . THR A 1 96 ? 6.556 -6.732 24.281 1.00 41.97 96 THR A CA 1
ATOM 758 C C . THR A 1 96 ? 6.340 -7.774 23.173 1.00 41.97 96 THR A C 1
ATOM 760 O O . THR A 1 96 ? 6.975 -8.821 23.180 1.00 41.97 96 THR A O 1
ATOM 763 N N . THR A 1 97 ? 5.512 -7.475 22.165 1.00 36.38 97 THR A N 1
ATOM 764 C CA . THR A 1 97 ? 5.262 -8.359 21.003 1.00 36.38 97 THR A CA 1
ATOM 765 C C . THR A 1 97 ? 6.134 -7.979 19.796 1.00 36.38 97 THR A C 1
ATOM 767 O O . THR A 1 97 ? 5.806 -8.268 18.647 1.00 36.38 97 THR A O 1
ATOM 770 N N . THR A 1 98 ? 7.269 -7.316 20.024 1.00 41.41 98 THR A N 1
ATOM 771 C CA . THR A 1 98 ? 8.199 -6.941 18.944 1.00 41.41 98 THR A CA 1
ATOM 772 C C . THR A 1 98 ? 8.951 -8.159 18.378 1.00 41.41 98 THR A C 1
ATOM 774 O O . THR A 1 98 ? 9.467 -8.090 17.266 1.00 41.41 98 THR A O 1
ATOM 777 N N . GLU A 1 99 ? 8.949 -9.307 19.069 1.00 36.31 99 GLU A N 1
ATOM 778 C CA . GLU A 1 99 ? 9.617 -10.531 18.592 1.00 36.31 99 GLU A CA 1
ATOM 779 C C . GLU A 1 99 ? 8.760 -11.430 17.678 1.00 36.31 99 GLU A C 1
ATOM 781 O O . GLU A 1 99 ? 9.303 -12.326 17.038 1.00 36.31 99 GLU A O 1
ATOM 786 N N . LEU A 1 100 ? 7.447 -11.193 17.537 1.00 34.84 100 LEU A N 1
ATOM 787 C CA . LEU A 1 100 ? 6.555 -12.112 16.797 1.00 34.84 100 LEU A CA 1
ATOM 788 C C . LEU A 1 100 ? 5.955 -11.559 15.493 1.00 34.84 100 LEU A C 1
ATOM 790 O O . LEU A 1 100 ? 5.474 -12.336 14.672 1.00 34.84 100 LEU A O 1
ATOM 794 N N . ILE A 1 101 ? 6.014 -10.249 15.231 1.00 38.91 101 ILE A N 1
ATOM 795 C CA . ILE A 1 101 ? 5.347 -9.656 14.046 1.00 38.91 101 ILE A CA 1
ATOM 796 C C . ILE A 1 101 ? 6.223 -9.735 12.773 1.00 38.91 101 ILE A C 1
ATOM 798 O O . ILE A 1 101 ? 5.766 -9.441 11.672 1.00 38.91 101 ILE A O 1
ATOM 802 N N . CYS A 1 102 ? 7.463 -10.224 12.873 1.00 34.69 102 CYS A N 1
ATOM 803 C CA . CYS A 1 102 ? 8.349 -10.384 11.712 1.00 34.69 102 CYS A CA 1
ATOM 804 C C . CYS A 1 102 ? 8.018 -11.608 10.823 1.00 34.69 102 CYS A C 1
ATOM 806 O O . CYS A 1 102 ? 8.665 -11.811 9.799 1.00 34.69 102 CYS A O 1
ATOM 808 N N . ILE A 1 103 ? 7.035 -12.448 11.180 1.00 35.41 103 ILE A N 1
ATOM 809 C CA . ILE A 1 103 ? 6.907 -13.783 10.563 1.00 35.41 103 ILE A CA 1
ATOM 810 C C . ILE A 1 103 ? 5.871 -13.845 9.431 1.00 35.41 103 ILE A C 1
ATOM 812 O O . ILE A 1 103 ? 6.037 -14.639 8.505 1.00 35.41 103 ILE A O 1
ATOM 816 N N . THR A 1 104 ? 4.860 -12.974 9.381 1.00 39.09 104 THR A N 1
ATOM 817 C CA . THR A 1 104 ? 3.855 -13.049 8.301 1.00 39.09 104 THR A CA 1
ATOM 818 C C . THR A 1 104 ? 4.261 -12.214 7.085 1.00 39.09 104 THR A C 1
ATOM 820 O O . THR A 1 104 ? 3.601 -11.247 6.703 1.00 39.09 104 THR A O 1
ATOM 823 N N . THR A 1 105 ? 5.373 -12.605 6.458 1.00 41.41 105 THR A N 1
ATOM 824 C CA . THR A 1 105 ? 5.786 -12.093 5.146 1.00 41.41 105 THR A CA 1
ATOM 825 C C . THR A 1 105 ? 4.764 -12.542 4.102 1.00 41.41 105 THR A C 1
ATOM 827 O O . THR A 1 105 ? 4.844 -13.644 3.560 1.00 41.41 105 THR A O 1
ATOM 830 N N . HIS A 1 106 ? 3.778 -11.696 3.808 1.00 46.81 106 HIS A N 1
ATOM 831 C CA . HIS A 1 106 ? 2.876 -11.912 2.682 1.00 46.81 106 HIS A CA 1
ATOM 832 C C . HIS A 1 106 ? 3.640 -11.618 1.391 1.00 46.81 106 HIS A C 1
ATOM 834 O O . HIS A 1 106 ? 3.669 -10.485 0.918 1.00 46.81 106 HIS A O 1
ATOM 840 N N . MET A 1 107 ? 4.287 -12.640 0.827 1.00 49.84 107 MET A N 1
ATOM 841 C CA . MET A 1 107 ? 4.927 -12.519 -0.479 1.00 49.84 107 MET A CA 1
ATOM 842 C C . MET A 1 107 ? 3.865 -12.266 -1.547 1.00 49.84 107 MET A C 1
ATOM 844 O O . MET A 1 107 ? 3.100 -13.163 -1.904 1.00 49.84 107 MET A O 1
ATOM 848 N N . ILE A 1 108 ? 3.836 -11.052 -2.093 1.00 58.62 108 ILE A N 1
ATOM 849 C CA . ILE A 1 108 ? 2.998 -10.752 -3.253 1.00 58.62 108 ILE A CA 1
ATOM 850 C C . ILE A 1 108 ? 3.800 -11.062 -4.516 1.00 58.62 108 ILE A C 1
ATOM 852 O O . ILE A 1 108 ? 4.805 -10.408 -4.809 1.00 58.62 108 ILE A O 1
ATOM 856 N N . ASN A 1 109 ? 3.325 -12.042 -5.289 1.00 57.78 109 ASN A N 1
ATOM 857 C CA . ASN A 1 109 ? 3.743 -12.220 -6.675 1.00 57.78 109 ASN A CA 1
ATOM 858 C C . ASN A 1 109 ? 3.030 -11.183 -7.531 1.00 57.78 109 ASN A C 1
ATOM 860 O O . ASN A 1 109 ? 1.829 -11.257 -7.798 1.00 57.78 109 ASN A O 1
ATOM 864 N N . LEU A 1 110 ? 3.794 -10.202 -7.962 1.00 59.31 110 LEU A N 1
ATOM 865 C CA . LEU A 1 110 ? 3.363 -9.242 -8.949 1.00 59.31 110 LEU A CA 1
ATOM 866 C C . LEU A 1 110 ? 3.874 -9.806 -10.297 1.00 59.31 110 LEU A C 1
ATOM 868 O O . LEU A 1 110 ? 5.069 -9.987 -10.511 1.00 59.31 110 LEU A O 1
ATOM 872 N N . ALA A 1 111 ? 2.965 -10.254 -11.162 1.00 47.75 111 ALA A N 1
ATOM 873 C CA . ALA A 1 111 ? 3.328 -10.757 -12.489 1.00 47.75 111 ALA A CA 1
ATOM 874 C C . ALA A 1 111 ? 3.738 -9.587 -13.409 1.00 47.75 111 ALA A C 1
ATOM 876 O O . ALA A 1 111 ? 3.220 -8.483 -13.217 1.00 47.75 111 ALA A O 1
ATOM 877 N N . PRO A 1 112 ? 4.632 -9.797 -14.393 1.00 48.12 112 PRO A N 1
ATOM 878 C CA . PRO A 1 112 ? 4.834 -8.824 -15.460 1.00 48.12 112 PRO A CA 1
ATOM 879 C C . PRO A 1 112 ? 3.539 -8.727 -16.282 1.00 48.12 112 PRO A C 1
ATOM 881 O O . PRO A 1 112 ? 3.051 -9.743 -16.775 1.00 48.12 112 PRO A O 1
ATOM 884 N N . GLY A 1 113 ? 2.957 -7.527 -16.330 1.00 45.38 113 GLY A N 1
ATOM 885 C CA . GLY A 1 113 ? 1.868 -7.183 -17.248 1.00 45.38 113 GLY A CA 1
ATOM 886 C C . GLY A 1 113 ? 2.390 -6.872 -18.640 1.00 45.38 113 GLY A C 1
ATOM 887 O O . GLY A 1 113 ? 3.572 -6.464 -18.736 1.00 45.38 113 GLY A O 1
#

Sequence (113 aa):
MWVQIWNLPVHWISKETGIKIGKIFSEAKNIIIPLIGGKEGRHIKISVDVDVTQPFIRGTTVKVNGVTKWVDFRYENAQTSTTSVESLAMLTKITTTTELICITTHMINLAPG

Foldseek 3Di:
DKKKKDPDDPLQLDVVNLQLVQVVLVGFPDKDFPPDQDVVGTIIMTDGDHDPLDDDDQWAWEADPNDIDTMGIDDDDPPPPDDDPVVVVSVVVCVVCVPPPVPPRPYGYDDDD

pLDDT: mean 70.21, std 18.97, range [34.69, 92.19]

Secondary structure (DSSP, 8-state):
-EEEEES--GGG-SHHHHHHHHGGGS-EEEEE--SS--TT---EEEEE---TTSPPP-EEEEEETTEEEEEEEEEE-------TTHHHHHHHHHHHTTTTTTS----EE----

Radius of gyration: 15.45 Å; chains: 1; bounding box: 25×29×46 Å

Organism: NCBI:txid153742